Protein AF-A0A532EEV5-F1 (afdb_monomer)

Sequence (82 aa):
LDSLLSIVQMPRGIPVATVAIGGAENAAILAAQILGLRSAAIRQRVEQFRANQTQSVLDSQDDARLSPPLRMGRSSRASRRS

Foldseek 3Di:
DVVQCVQCPDDPPDDDDDDDDVVVVVVVLVVLVVVCVVDVVSVVVSVVVVVVVVVVVVVVVVVVVPDDPDPPDPPPPDDDDD

pLDDT: mean 83.51, std 15.64, range [52.34, 98.0]

Secondary structure (DSSP, 8-state):
-HHHHHHH-PPTT-------TT-HHHHHHHHHHHHHTT-HHHHHHHHHHHHHHHHHHHHHHHHHHHSPP-------------

Structure (mmCIF, N/CA/C/O backbone):
data_AF-A0A532EEV5-F1
#
_entry.id   AF-A0A532EEV5-F1
#
loop_
_atom_site.group_PDB
_atom_site.id
_atom_site.type_symbol
_atom_site.label_atom_id
_atom_site.label_alt_id
_atom_site.label_comp_id
_atom_site.label_asym_id
_atom_site.label_entity_id
_atom_site.label_seq_id
_atom_site.pdbx_PDB_ins_code
_atom_site.Cartn_x
_atom_site.Cartn_y
_atom_site.Cartn_z
_atom_site.occupancy
_atom_site.B_iso_or_equiv
_atom_site.auth_seq_id
_atom_site.auth_comp_id
_atom_site.auth_asym_id
_atom_site.auth_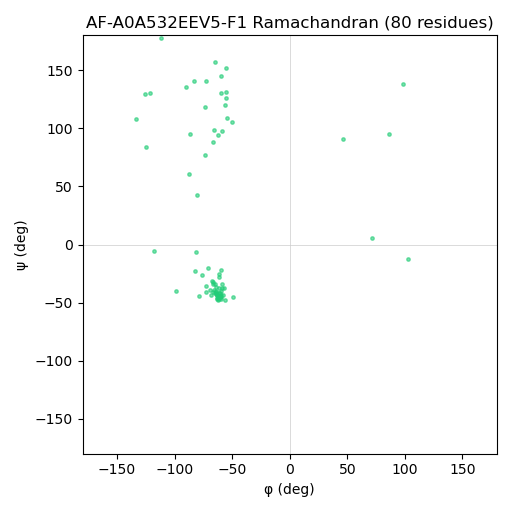atom_id
_atom_site.pdbx_PDB_model_num
ATOM 1 N N . LEU A 1 1 ? 17.673 4.553 -6.968 1.00 75.88 1 LEU A N 1
ATOM 2 C CA . LEU A 1 1 ? 17.108 5.309 -8.111 1.00 75.88 1 LEU A CA 1
ATOM 3 C C . LEU A 1 1 ? 16.905 4.405 -9.320 1.00 75.88 1 LEU A C 1
ATOM 5 O O . LEU A 1 1 ? 15.806 4.395 -9.851 1.00 75.88 1 LEU A O 1
ATOM 9 N N . ASP A 1 2 ?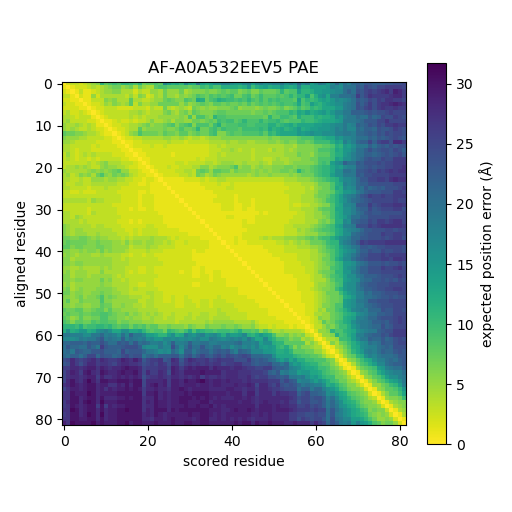 17.914 3.617 -9.692 1.00 83.62 2 ASP A N 1
ATOM 10 C CA . ASP A 1 2 ? 17.849 2.646 -10.796 1.00 83.62 2 ASP A CA 1
ATOM 11 C C . ASP A 1 2 ? 16.606 1.735 -10.733 1.00 83.62 2 ASP A C 1
ATOM 13 O O . ASP A 1 2 ? 15.829 1.656 -11.677 1.00 83.62 2 ASP A O 1
ATOM 17 N N . SER A 1 3 ? 16.302 1.203 -9.544 1.00 81.25 3 SER A N 1
ATOM 18 C CA . SER A 1 3 ? 15.101 0.390 -9.304 1.00 81.25 3 SER A CA 1
ATOM 19 C C . SER A 1 3 ? 13.772 1.116 -9.549 1.00 81.25 3 SER A C 1
ATOM 21 O O . SER A 1 3 ? 12.779 0.473 -9.849 1.00 81.25 3 SER A O 1
ATOM 23 N N . LEU A 1 4 ? 13.709 2.441 -9.390 1.00 82.38 4 LEU A N 1
ATOM 24 C CA . LEU A 1 4 ? 12.483 3.196 -9.664 1.00 82.38 4 LEU A CA 1
ATOM 25 C C . LEU A 1 4 ? 12.325 3.411 -11.168 1.00 82.38 4 LEU A C 1
ATOM 27 O O . LEU A 1 4 ? 11.235 3.220 -11.703 1.00 82.38 4 LEU A O 1
ATOM 31 N N . LEU A 1 5 ? 13.414 3.787 -11.843 1.00 83.06 5 LEU A N 1
ATOM 32 C CA . LEU A 1 5 ? 13.413 4.050 -13.280 1.00 83.06 5 LEU A CA 1
ATOM 33 C C . LEU A 1 5 ? 13.156 2.778 -14.096 1.00 83.06 5 LEU A C 1
ATOM 35 O O . LEU A 1 5 ? 12.466 2.856 -15.108 1.00 83.06 5 LEU A O 1
ATOM 39 N N . SER A 1 6 ? 13.623 1.614 -13.637 1.00 84.19 6 SER A N 1
ATOM 40 C CA . SER A 1 6 ? 13.343 0.330 -14.292 1.00 84.19 6 SER A CA 1
ATOM 41 C C . SER A 1 6 ? 11.890 -0.144 -14.147 1.00 84.19 6 SER A C 1
ATOM 43 O O . SER A 1 6 ? 11.440 -0.946 -14.959 1.00 84.19 6 SER A O 1
ATOM 45 N N . ILE A 1 7 ? 11.141 0.364 -13.158 1.00 81.50 7 ILE A N 1
ATOM 46 C CA . ILE A 1 7 ? 9.740 -0.017 -12.902 1.00 81.50 7 ILE A CA 1
ATOM 47 C C . ILE A 1 7 ? 8.754 1.005 -13.487 1.00 81.50 7 ILE A C 1
ATOM 49 O O . ILE A 1 7 ? 7.712 0.628 -14.015 1.00 81.50 7 ILE A O 1
ATOM 53 N N . VAL A 1 8 ? 9.043 2.307 -13.381 1.00 82.75 8 VAL A N 1
ATOM 54 C CA . VAL A 1 8 ? 8.091 3.369 -13.760 1.00 82.75 8 VAL A CA 1
ATOM 55 C C . VAL A 1 8 ? 8.075 3.666 -15.262 1.00 82.75 8 VAL A C 1
ATOM 57 O O . VAL A 1 8 ? 7.082 4.178 -15.774 1.00 82.75 8 VAL A O 1
ATOM 60 N N . GLN A 1 9 ? 9.150 3.347 -15.988 1.00 86.94 9 GLN A N 1
ATOM 61 C CA . GLN A 1 9 ? 9.271 3.655 -17.416 1.00 86.94 9 GLN A CA 1
ATOM 62 C C . GLN A 1 9 ? 8.686 2.554 -18.304 1.00 86.94 9 GLN A C 1
ATOM 64 O O . GLN A 1 9 ? 9.381 1.949 -19.119 1.00 86.94 9 GLN A O 1
ATOM 69 N N . MET A 1 10 ? 7.390 2.294 -18.150 1.00 91.44 10 MET A N 1
ATOM 70 C CA . MET A 1 10 ? 6.699 1.297 -18.964 1.00 91.44 10 MET A CA 1
ATOM 71 C C . MET A 1 10 ? 6.249 1.864 -20.319 1.00 91.44 10 MET A C 1
ATOM 73 O O . MET A 1 10 ? 5.788 3.009 -20.390 1.00 91.44 10 MET A O 1
ATOM 77 N N . PRO A 1 11 ? 6.351 1.080 -21.412 1.00 86.81 11 PRO A N 1
ATOM 78 C CA . PRO A 1 11 ? 5.883 1.497 -22.727 1.00 86.81 11 PRO A CA 1
ATOM 79 C C . PRO A 1 11 ? 4.360 1.676 -22.748 1.00 86.81 11 PRO A C 1
ATOM 81 O O . PRO A 1 11 ? 3.613 1.094 -21.954 1.00 86.81 11 PRO A O 1
ATOM 84 N N . ARG A 1 12 ? 3.879 2.477 -23.705 1.00 88.00 12 ARG A N 1
ATOM 85 C CA . ARG A 1 12 ? 2.442 2.721 -23.885 1.00 88.00 12 ARG A CA 1
ATOM 86 C C . ARG A 1 12 ? 1.685 1.398 -24.058 1.00 88.00 12 ARG A C 1
ATOM 88 O O . ARG A 1 12 ? 2.071 0.569 -24.874 1.00 88.00 12 ARG A O 1
ATOM 95 N N . GLY A 1 13 ? 0.593 1.240 -23.308 1.00 91.00 13 GLY A N 1
ATOM 96 C CA . GLY A 1 13 ? -0.276 0.056 -23.341 1.00 91.00 13 GLY A CA 1
ATOM 97 C C . GLY A 1 13 ? -0.085 -0.923 -22.179 1.00 91.00 13 GLY A C 1
ATOM 98 O O . GLY A 1 13 ? -0.949 -1.770 -21.979 1.00 91.00 13 GLY A O 1
ATOM 99 N N . ILE A 1 14 ? 0.979 -0.789 -21.378 1.00 91.75 14 ILE A N 1
ATOM 100 C CA . ILE A 1 14 ? 1.234 -1.662 -20.221 1.00 91.75 14 ILE A CA 1
ATOM 101 C C . ILE A 1 14 ? 1.402 -0.795 -18.965 1.00 91.75 14 ILE A C 1
ATOM 103 O O . ILE A 1 14 ? 2.521 -0.429 -18.611 1.00 91.75 14 ILE A O 1
ATOM 107 N N . PRO A 1 15 ? 0.305 -0.397 -18.301 1.00 90.06 15 PRO A N 1
ATOM 108 C CA . PRO A 1 15 ? 0.392 0.446 -17.117 1.00 90.06 15 PRO A CA 1
ATOM 109 C C . PRO A 1 15 ? 0.927 -0.338 -15.911 1.00 90.06 15 PRO A C 1
ATOM 111 O O . PRO A 1 15 ? 0.533 -1.479 -15.674 1.00 90.06 15 PRO A O 1
ATOM 114 N N . VAL A 1 16 ? 1.775 0.310 -15.109 1.00 92.88 16 VAL A N 1
ATOM 115 C CA . VAL A 1 16 ? 2.241 -0.195 -13.810 1.00 92.88 16 VAL A CA 1
ATOM 116 C C . VAL A 1 16 ? 1.967 0.862 -12.748 1.00 92.88 16 VAL A C 1
ATOM 118 O O . VAL A 1 16 ? 2.300 2.034 -12.918 1.00 92.88 16 VAL A O 1
ATOM 121 N N . ALA A 1 17 ? 1.333 0.451 -11.652 1.00 92.81 17 ALA A N 1
ATOM 122 C CA . ALA A 1 17 ? 1.073 1.328 -10.520 1.00 92.81 17 ALA A CA 1
ATOM 123 C C . ALA A 1 17 ? 2.283 1.328 -9.574 1.00 92.81 17 ALA A C 1
ATOM 125 O O . ALA A 1 17 ? 2.432 0.446 -8.729 1.00 92.81 17 ALA A O 1
ATOM 126 N N . THR A 1 18 ? 3.164 2.310 -9.745 1.00 92.50 18 THR A N 1
ATOM 127 C CA . THR A 1 18 ? 4.402 2.441 -8.966 1.00 92.50 18 THR A CA 1
ATOM 128 C C . THR A 1 18 ? 4.170 3.276 -7.707 1.00 92.50 18 THR A C 1
ATOM 130 O O . THR A 1 18 ? 3.545 4.333 -7.758 1.00 92.50 18 THR A O 1
ATOM 133 N N . VAL A 1 19 ? 4.705 2.820 -6.573 1.00 94.00 19 VAL A N 1
ATOM 134 C CA . VAL A 1 19 ? 4.704 3.555 -5.295 1.00 94.00 19 VAL A CA 1
ATOM 135 C C . VAL A 1 19 ? 6.124 3.995 -4.915 1.00 94.00 19 VAL A C 1
ATOM 137 O O . VAL A 1 19 ? 7.084 3.709 -5.629 1.00 94.00 19 VAL A O 1
ATOM 140 N N . ALA A 1 20 ? 6.270 4.711 -3.797 1.00 92.50 20 ALA A N 1
ATOM 141 C CA . ALA A 1 20 ? 7.566 5.178 -3.304 1.00 92.50 20 ALA A CA 1
ATOM 142 C C . ALA A 1 20 ? 8.589 4.034 -3.115 1.00 92.50 20 ALA A C 1
ATOM 144 O O . ALA A 1 20 ? 8.223 2.895 -2.819 1.00 92.50 20 ALA A O 1
ATOM 145 N N . ILE A 1 21 ? 9.884 4.349 -3.231 1.00 89.75 21 ILE A N 1
ATOM 146 C CA . ILE A 1 21 ? 10.977 3.407 -2.930 1.00 89.75 21 ILE A CA 1
ATOM 147 C C . ILE A 1 21 ? 10.865 2.969 -1.463 1.00 89.75 21 ILE A C 1
ATOM 149 O O . ILE A 1 21 ? 10.719 3.810 -0.582 1.00 89.75 21 ILE A O 1
ATOM 153 N N . GLY A 1 22 ? 10.905 1.658 -1.202 1.00 88.75 22 GLY A N 1
ATOM 154 C CA . GLY A 1 22 ? 10.661 1.105 0.138 1.00 88.75 22 GLY A CA 1
ATOM 155 C C . GLY A 1 22 ? 9.198 1.189 0.601 1.00 88.75 22 GLY A C 1
ATOM 156 O O . GLY A 1 22 ? 8.887 0.815 1.725 1.00 88.75 22 GLY A O 1
ATOM 157 N N . GLY A 1 23 ? 8.276 1.639 -0.254 1.00 90.38 23 GLY A N 1
ATOM 158 C CA . GLY A 1 23 ? 6.865 1.857 0.062 1.00 90.38 23 GLY A CA 1
ATOM 159 C C . GLY A 1 23 ? 6.006 0.593 0.045 1.00 90.38 23 GLY A C 1
ATOM 160 O O . GLY A 1 23 ? 4.897 0.636 -0.482 1.00 90.38 23 GLY A O 1
ATOM 161 N N . ALA A 1 24 ? 6.487 -0.526 0.593 1.00 92.88 24 ALA A N 1
ATOM 162 C CA . ALA A 1 24 ? 5.745 -1.792 0.609 1.00 92.88 24 ALA A CA 1
ATOM 163 C C . ALA A 1 24 ? 4.372 -1.658 1.294 1.00 92.88 24 ALA A C 1
ATOM 165 O O . ALA A 1 24 ? 3.380 -2.202 0.812 1.00 92.88 24 ALA A O 1
ATOM 166 N N . GLU A 1 25 ? 4.291 -0.864 2.363 1.00 94.94 25 GLU A N 1
ATOM 167 C CA . GLU A 1 25 ? 3.027 -0.548 3.035 1.00 94.94 25 GLU A CA 1
ATOM 168 C C . GLU A 1 25 ? 2.059 0.198 2.103 1.00 94.94 25 GLU A C 1
ATOM 170 O O . GLU A 1 25 ? 0.900 -0.190 1.962 1.00 94.94 25 GLU A O 1
ATOM 175 N N . ASN A 1 26 ? 2.550 1.198 1.365 1.00 94.25 26 ASN A N 1
ATOM 176 C CA . ASN A 1 26 ? 1.747 1.922 0.377 1.00 94.25 26 ASN A CA 1
ATOM 177 C C . ASN A 1 26 ? 1.286 1.012 -0.771 1.00 94.25 26 ASN A C 1
ATOM 179 O O . ASN A 1 26 ? 0.155 1.148 -1.236 1.00 94.25 26 ASN A O 1
ATOM 183 N N . ALA A 1 27 ? 2.120 0.062 -1.206 1.00 96.50 27 ALA A N 1
ATOM 184 C CA . ALA A 1 27 ? 1.724 -0.943 -2.192 1.00 96.50 27 ALA A CA 1
ATOM 185 C C . ALA A 1 27 ? 0.592 -1.838 -1.660 1.00 96.50 27 ALA A C 1
ATOM 187 O O . ALA A 1 27 ? -0.389 -2.074 -2.366 1.00 96.50 27 ALA A O 1
ATOM 188 N N . ALA A 1 28 ? 0.685 -2.286 -0.404 1.00 96.12 28 ALA A N 1
ATOM 189 C CA . ALA A 1 28 ? -0.356 -3.086 0.236 1.00 96.12 28 ALA A CA 1
ATOM 190 C C . ALA A 1 28 ? -1.672 -2.303 0.383 1.00 96.12 28 ALA A C 1
ATOM 192 O O . ALA A 1 28 ? -2.741 -2.830 0.074 1.00 96.12 28 ALA A O 1
ATOM 193 N N . ILE A 1 29 ? -1.609 -1.029 0.782 1.00 96.69 29 ILE A N 1
ATOM 194 C CA . ILE A 1 29 ? -2.783 -0.152 0.892 1.00 96.69 29 ILE A CA 1
ATOM 195 C C . ILE A 1 29 ? -3.408 0.113 -0.486 1.00 96.69 29 ILE A C 1
ATOM 197 O O . ILE A 1 29 ? -4.634 0.138 -0.614 1.00 96.69 29 ILE A O 1
ATOM 201 N N . LEU A 1 30 ? -2.600 0.295 -1.534 1.00 97.06 30 LEU A N 1
ATOM 202 C CA . LEU A 1 30 ? -3.092 0.434 -2.906 1.00 97.06 30 LEU A CA 1
ATOM 203 C C . LEU A 1 30 ? -3.804 -0.843 -3.377 1.00 97.06 30 LEU A C 1
ATOM 205 O O . LEU A 1 30 ? -4.918 -0.771 -3.895 1.00 97.06 30 LEU A O 1
ATOM 209 N N . ALA A 1 31 ? -3.210 -2.012 -3.136 1.00 97.06 31 ALA A N 1
ATOM 210 C CA . ALA A 1 31 ? -3.835 -3.295 -3.444 1.00 97.06 31 ALA A CA 1
ATOM 211 C C . ALA A 1 31 ? -5.152 -3.483 -2.672 1.00 97.06 31 ALA A C 1
ATOM 213 O O . ALA A 1 31 ? -6.165 -3.866 -3.257 1.00 97.06 31 ALA A O 1
ATOM 214 N N . ALA A 1 32 ? -5.177 -3.146 -1.379 1.00 97.19 32 ALA A N 1
ATOM 215 C CA . ALA A 1 32 ? -6.381 -3.208 -0.556 1.00 97.19 32 ALA A CA 1
ATOM 216 C C . ALA A 1 32 ? -7.494 -2.285 -1.079 1.00 97.19 32 ALA A C 1
ATOM 218 O O . ALA A 1 32 ? -8.658 -2.678 -1.077 1.00 97.19 32 ALA A O 1
ATOM 219 N N . GLN A 1 33 ? -7.160 -1.093 -1.584 1.00 96.94 33 GLN A N 1
ATOM 220 C CA . GLN A 1 33 ? -8.135 -0.201 -2.221 1.00 96.94 33 GLN A CA 1
ATOM 221 C C . GLN A 1 33 ? -8.743 -0.814 -3.488 1.00 96.94 33 GLN A C 1
ATOM 223 O O . GLN A 1 33 ? -9.958 -0.753 -3.666 1.00 96.94 33 GLN A O 1
ATOM 228 N N . ILE A 1 34 ? -7.925 -1.452 -4.332 1.00 97.88 34 ILE A N 1
ATOM 229 C CA . ILE A 1 34 ? -8.401 -2.145 -5.539 1.00 97.88 34 ILE A CA 1
ATOM 230 C C . ILE A 1 34 ? -9.320 -3.315 -5.155 1.00 97.88 34 ILE A C 1
ATOM 232 O O . ILE A 1 34 ? -10.419 -3.443 -5.692 1.00 97.88 34 ILE A O 1
ATOM 236 N N . LEU A 1 35 ? -8.917 -4.140 -4.184 1.00 97.75 35 LEU A N 1
ATOM 237 C CA . LEU A 1 35 ? -9.729 -5.259 -3.690 1.00 97.75 35 LEU A CA 1
ATOM 238 C C . LEU A 1 35 ? -11.022 -4.788 -3.003 1.00 97.75 35 LEU A C 1
ATOM 240 O O . LEU A 1 35 ? -12.066 -5.435 -3.119 1.00 97.75 35 LEU A O 1
ATOM 244 N N . GLY A 1 36 ? -10.982 -3.637 -2.330 1.00 97.69 36 GLY A N 1
ATOM 245 C CA . GLY A 1 36 ? -12.129 -3.006 -1.679 1.00 97.69 36 GLY A CA 1
ATOM 246 C C . GLY A 1 36 ? -13.271 -2.658 -2.638 1.00 97.69 36 GLY A C 1
ATOM 247 O O . GLY A 1 36 ? -14.422 -2.607 -2.209 1.00 97.69 36 GLY A O 1
ATOM 248 N N . LEU A 1 37 ? -13.000 -2.520 -3.943 1.00 97.38 37 LEU A N 1
ATOM 249 C CA . LEU A 1 37 ? -14.038 -2.333 -4.968 1.00 97.38 37 LEU A CA 1
ATOM 250 C C . LEU A 1 37 ? -15.006 -3.522 -5.057 1.00 97.38 37 LEU A C 1
ATOM 252 O O . LEU A 1 37 ? -16.140 -3.366 -5.507 1.00 97.38 37 LEU A O 1
ATOM 256 N N . ARG A 1 38 ? -14.561 -4.717 -4.653 1.00 97.69 38 ARG A N 1
ATOM 257 C CA . ARG A 1 38 ? -15.352 -5.956 -4.694 1.00 97.69 38 ARG A CA 1
ATOM 258 C C . ARG A 1 38 ? -15.601 -6.568 -3.317 1.00 97.69 38 ARG A C 1
ATOM 260 O O . ARG A 1 38 ? -16.352 -7.530 -3.219 1.00 97.69 38 ARG A O 1
ATOM 267 N N . SER A 1 39 ? -15.012 -6.013 -2.258 1.00 97.81 39 SER A N 1
ATOM 268 C CA . SER A 1 39 ? -15.159 -6.509 -0.890 1.00 97.81 39 SER A CA 1
ATOM 269 C C . SER A 1 39 ? -15.451 -5.370 0.081 1.00 97.81 39 SER A C 1
ATOM 271 O O . SER A 1 39 ? -14.565 -4.590 0.439 1.00 97.81 39 SER A O 1
ATOM 273 N N . ALA A 1 40 ? -16.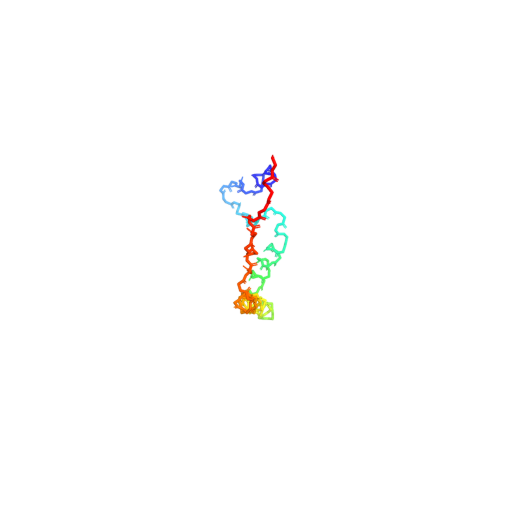698 -5.314 0.560 1.00 97.31 40 ALA A N 1
ATOM 274 C CA . ALA A 1 40 ? -17.136 -4.319 1.538 1.00 97.31 40 ALA A CA 1
ATOM 275 C C . ALA A 1 40 ? -16.319 -4.384 2.840 1.00 97.31 40 ALA A C 1
ATOM 277 O O . ALA A 1 40 ? -15.951 -3.348 3.386 1.00 97.31 40 ALA A O 1
ATOM 278 N N . ALA A 1 41 ? -15.954 -5.590 3.289 1.00 97.88 41 ALA A N 1
ATOM 279 C CA . ALA A 1 41 ? -15.147 -5.778 4.493 1.00 97.88 41 ALA A CA 1
ATOM 280 C C . ALA A 1 41 ? -13.733 -5.185 4.354 1.00 97.88 41 ALA A C 1
ATOM 282 O O . ALA A 1 41 ? -13.222 -4.570 5.288 1.00 97.88 41 ALA A O 1
ATOM 283 N N . ILE A 1 42 ? -13.089 -5.341 3.189 1.00 97.62 42 ILE A N 1
ATOM 284 C CA . ILE A 1 42 ? -11.772 -4.732 2.936 1.00 97.62 42 ILE A CA 1
ATOM 285 C C . ILE A 1 42 ? -11.908 -3.213 2.852 1.00 97.62 42 ILE A C 1
ATOM 287 O O . ILE A 1 42 ? -11.116 -2.499 3.464 1.00 97.62 42 ILE A O 1
ATOM 291 N N . ARG A 1 43 ? -12.937 -2.714 2.156 1.00 97.94 43 ARG A N 1
ATOM 292 C CA . ARG A 1 43 ? -13.201 -1.276 2.046 1.00 97.94 43 ARG A CA 1
ATOM 293 C C . ARG A 1 43 ? -13.351 -0.617 3.419 1.00 97.94 43 ARG A C 1
ATOM 295 O O . ARG A 1 43 ? -12.672 0.369 3.681 1.00 97.94 43 ARG A O 1
ATOM 302 N N . GLN A 1 44 ? -14.150 -1.206 4.308 1.00 98.00 44 GLN A N 1
ATOM 303 C CA . GLN A 1 44 ? -14.327 -0.708 5.676 1.00 98.00 44 GLN A CA 1
ATOM 304 C C . GLN A 1 44 ? -13.012 -0.676 6.463 1.00 98.00 44 GLN A C 1
ATOM 306 O O . GLN A 1 44 ? -12.743 0.285 7.175 1.00 98.00 44 GLN A O 1
ATOM 311 N N . ARG A 1 45 ? -12.150 -1.690 6.311 1.00 97.44 45 ARG A N 1
ATOM 312 C CA . ARG A 1 45 ? -10.826 -1.692 6.959 1.00 97.44 45 ARG A CA 1
ATOM 313 C C . ARG A 1 45 ? -9.928 -0.570 6.443 1.00 97.44 45 ARG A C 1
ATOM 315 O O . ARG A 1 45 ? -9.232 0.053 7.238 1.00 97.44 45 ARG A O 1
ATOM 322 N N . VAL A 1 46 ? -9.953 -0.293 5.139 1.00 97.12 46 VAL A N 1
ATOM 323 C CA . VAL A 1 46 ? -9.197 0.824 4.545 1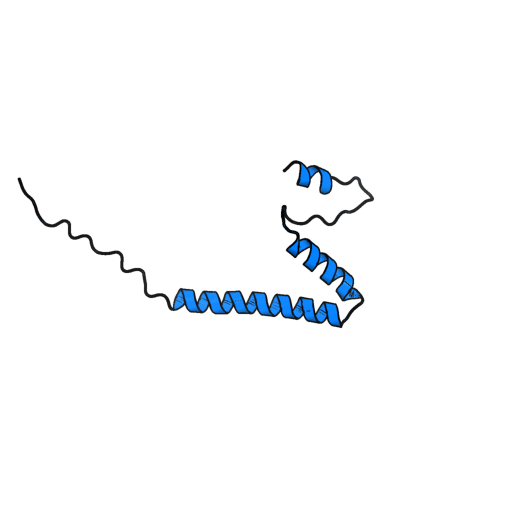.00 97.12 46 VAL A CA 1
ATOM 324 C C . VAL A 1 46 ? -9.736 2.176 5.028 1.00 97.12 46 VAL A C 1
ATOM 326 O O . VAL A 1 46 ? -8.950 3.069 5.341 1.00 97.12 46 VAL A O 1
ATOM 329 N N . GLU A 1 47 ? -11.057 2.334 5.127 1.00 97.31 47 GLU A N 1
ATOM 330 C CA . GLU A 1 47 ? -11.695 3.537 5.682 1.00 97.31 47 GLU A CA 1
ATOM 331 C C . GLU A 1 47 ? -11.300 3.746 7.154 1.00 97.31 47 GLU A C 1
ATOM 333 O O . GLU A 1 47 ? -10.853 4.833 7.522 1.00 97.31 47 GLU A O 1
ATOM 338 N N . GLN A 1 48 ? -11.361 2.690 7.971 1.00 97.44 48 GLN A N 1
ATOM 339 C CA . GLN A 1 48 ? -10.945 2.739 9.374 1.00 97.44 48 GLN A CA 1
ATOM 340 C C . GLN A 1 48 ? -9.464 3.091 9.521 1.00 97.44 48 GLN A C 1
ATOM 342 O O . GLN A 1 48 ? -9.099 3.898 10.371 1.00 97.44 48 GLN A O 1
ATOM 347 N N . PHE A 1 49 ? -8.602 2.518 8.680 1.00 96.50 49 PHE A N 1
ATOM 348 C CA . PHE A 1 49 ? -7.177 2.835 8.678 1.00 96.50 49 PHE A CA 1
ATOM 349 C C . PHE A 1 49 ? -6.928 4.334 8.441 1.00 96.50 49 PHE A C 1
ATOM 351 O O . PHE A 1 49 ? -6.147 4.949 9.167 1.00 96.50 49 PHE A O 1
ATOM 358 N N . ARG A 1 50 ? -7.643 4.952 7.489 1.00 94.44 50 ARG A N 1
ATOM 359 C CA . ARG A 1 50 ? -7.560 6.403 7.234 1.00 94.44 50 ARG A CA 1
ATOM 360 C C . ARG A 1 50 ? -8.074 7.235 8.409 1.00 94.44 50 ARG A C 1
ATOM 362 O O . ARG A 1 50 ? -7.457 8.244 8.753 1.00 94.44 50 ARG A O 1
ATOM 369 N N . ALA A 1 51 ? -9.181 6.821 9.027 1.00 96.25 51 ALA A N 1
ATOM 370 C CA . ALA A 1 51 ? -9.720 7.491 10.209 1.00 96.25 51 ALA A CA 1
ATOM 371 C C . ALA A 1 51 ? -8.714 7.464 11.371 1.00 96.25 51 ALA A C 1
ATOM 373 O O . ALA A 1 51 ? -8.433 8.502 11.964 1.00 96.25 51 ALA A O 1
ATOM 374 N N . ASN A 1 52 ? -8.092 6.308 11.622 1.00 95.31 52 ASN A N 1
ATOM 375 C CA . ASN A 1 52 ? -7.081 6.148 12.666 1.00 95.31 52 ASN A CA 1
ATOM 376 C C . ASN A 1 52 ? -5.840 7.013 12.404 1.00 95.31 52 ASN A C 1
ATOM 378 O O . ASN A 1 52 ? -5.350 7.663 13.324 1.00 95.31 52 ASN A O 1
ATOM 382 N N . GLN A 1 53 ? -5.346 7.067 11.160 1.00 92.88 53 GLN A N 1
ATOM 383 C CA . GLN A 1 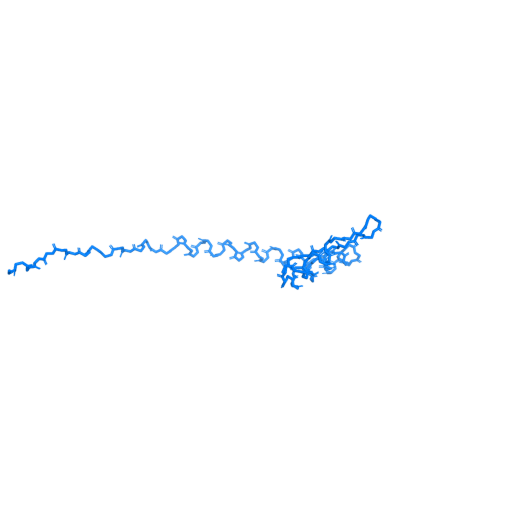53 ? -4.238 7.964 10.808 1.00 92.88 53 GLN A CA 1
ATOM 384 C C . GLN A 1 53 ? -4.596 9.430 11.063 1.00 92.88 53 GLN A C 1
ATOM 386 O O . GLN A 1 53 ? -3.807 10.158 11.660 1.00 92.88 53 GLN A O 1
ATOM 391 N N . THR A 1 54 ? -5.796 9.851 10.661 1.00 93.00 54 THR A N 1
ATOM 392 C CA . THR A 1 54 ? -6.272 11.223 10.894 1.00 93.00 54 THR A CA 1
ATOM 393 C C . THR A 1 54 ? -6.310 11.538 12.387 1.00 93.00 54 THR A C 1
ATOM 395 O O . THR A 1 54 ? -5.768 12.557 12.807 1.00 93.00 54 THR A O 1
ATOM 398 N N . GLN A 1 55 ? -6.875 10.632 13.192 1.00 93.56 55 GLN A N 1
ATOM 399 C CA . GLN A 1 55 ? -6.946 10.791 14.642 1.00 93.56 55 GLN A CA 1
ATOM 400 C C . GLN A 1 55 ? -5.551 10.884 15.272 1.00 93.56 55 GLN A C 1
ATOM 402 O O . GLN A 1 55 ? -5.296 11.804 16.037 1.00 93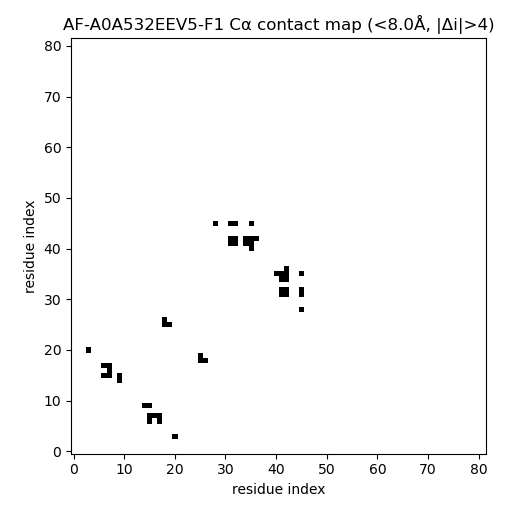.56 55 GLN A O 1
ATOM 407 N N . SER A 1 56 ? -4.613 10.023 14.863 1.00 91.62 56 SER A N 1
ATOM 408 C CA . SER A 1 56 ? -3.248 10.024 15.410 1.00 91.62 56 SER A CA 1
ATOM 409 C C . SER A 1 56 ? -2.512 11.357 15.221 1.00 91.62 56 SER A C 1
ATOM 411 O O . SER A 1 56 ? -1.734 11.773 16.080 1.00 91.62 56 SER A O 1
ATOM 413 N N . VAL A 1 57 ? -2.775 12.056 14.110 1.00 90.81 57 VAL A N 1
ATOM 414 C CA . VAL A 1 57 ? -2.193 13.376 13.840 1.00 90.81 57 VAL A CA 1
ATOM 415 C C . VAL A 1 57 ? -2.832 14.443 14.724 1.00 90.81 57 VAL A C 1
ATOM 417 O O . VAL A 1 57 ? -2.115 15.303 15.227 1.00 90.81 57 VAL A O 1
ATOM 420 N N . LEU A 1 58 ? -4.152 14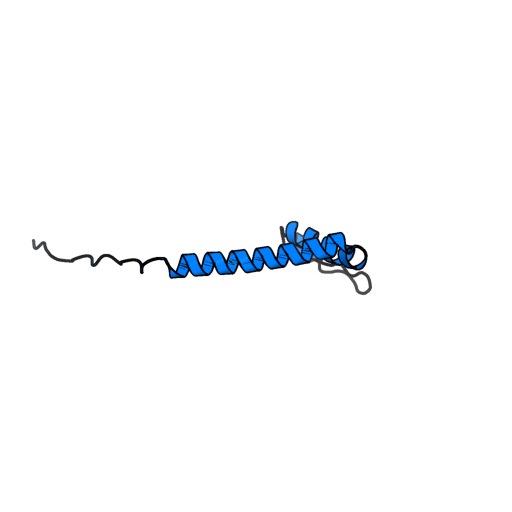.392 14.922 1.00 89.75 58 LEU A N 1
ATOM 421 C CA . LEU A 1 58 ? -4.865 15.326 15.798 1.00 89.75 58 LEU A CA 1
ATOM 422 C C . LEU A 1 58 ? -4.378 15.200 17.244 1.00 89.75 58 LEU A C 1
ATOM 424 O O . LEU A 1 58 ? -3.991 16.204 17.838 1.00 89.75 58 LEU A O 1
ATOM 428 N N . ASP A 1 59 ? -4.280 13.970 17.747 1.00 89.88 59 ASP A N 1
ATOM 429 C CA . ASP A 1 59 ? -3.802 13.687 19.103 1.00 89.88 59 ASP A CA 1
ATOM 430 C C . ASP A 1 59 ? -2.366 14.215 19.302 1.00 89.88 59 ASP A C 1
ATOM 432 O O . ASP A 1 59 ? -2.063 14.898 20.279 1.00 89.88 59 ASP A O 1
ATOM 436 N N . SER A 1 60 ? -1.492 14.004 18.309 1.00 82.12 60 SER A N 1
ATOM 437 C CA . SER A 1 60 ? -0.102 14.485 18.351 1.00 82.12 60 SER A CA 1
ATOM 438 C C . SER A 1 60 ? 0.015 16.018 18.300 1.00 82.12 60 SER A C 1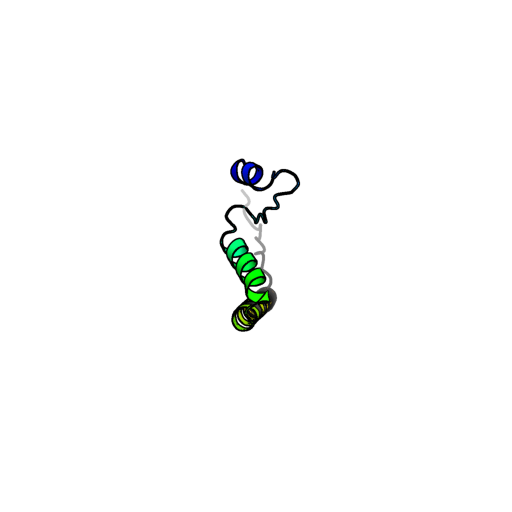
ATOM 440 O O . SER A 1 60 ? 0.960 16.592 18.846 1.00 82.12 60 SER A O 1
ATOM 442 N N . GLN A 1 61 ? -0.906 16.707 17.615 1.00 72.38 61 GLN A N 1
ATOM 443 C CA . GLN A 1 61 ? -0.918 18.173 17.558 1.00 72.38 61 GLN A CA 1
ATOM 444 C C . GLN A 1 61 ? -1.360 18.796 18.877 1.00 72.38 61 GLN A C 1
ATOM 446 O O . GLN A 1 61 ? -0.843 19.852 19.253 1.00 72.38 61 GLN A O 1
ATOM 451 N N . ASP A 1 62 ? -2.293 18.159 19.574 1.00 66.75 62 ASP A N 1
ATOM 452 C CA . ASP A 1 62 ? -2.729 18.623 20.884 1.00 66.75 62 ASP A CA 1
ATOM 453 C C . ASP A 1 62 ? -1.615 18.438 21.928 1.00 66.75 62 ASP A C 1
ATOM 455 O O . ASP A 1 62 ? -1.323 19.383 22.664 1.00 66.75 62 ASP A O 1
ATOM 459 N N . ASP A 1 63 ? -0.861 17.335 21.882 1.00 65.06 63 ASP A N 1
ATOM 460 C CA . ASP A 1 63 ? 0.347 17.145 22.704 1.00 65.06 63 ASP A CA 1
ATOM 461 C C . ASP A 1 63 ? 1.435 18.203 22.428 1.00 65.06 63 ASP A C 1
ATOM 463 O O . ASP A 1 63 ? 2.052 18.759 23.347 1.00 65.06 63 ASP A O 1
ATOM 467 N N . ALA A 1 64 ? 1.657 18.544 21.155 1.00 64.75 64 ALA A N 1
ATOM 468 C CA . ALA A 1 64 ? 2.636 19.560 20.769 1.00 64.75 64 ALA A CA 1
ATOM 469 C C . ALA A 1 64 ? 2.246 20.976 21.240 1.00 64.75 64 ALA A C 1
ATOM 471 O O . ALA A 1 64 ? 3.122 21.779 21.567 1.00 64.75 64 ALA A O 1
ATOM 472 N N . ARG A 1 65 ? 0.945 21.291 21.316 1.00 61.53 65 ARG A N 1
ATOM 473 C CA . ARG A 1 65 ? 0.434 22.571 21.851 1.00 61.53 65 ARG A CA 1
ATOM 474 C C . ARG A 1 65 ? 0.484 22.647 23.378 1.00 61.53 65 ARG A C 1
ATOM 476 O O . ARG A 1 65 ? 0.570 23.747 23.918 1.00 61.53 65 ARG A O 1
ATOM 483 N N . LEU A 1 66 ? 0.435 21.505 24.064 1.00 62.47 66 LEU A N 1
ATOM 484 C CA . LEU A 1 66 ? 0.520 21.404 25.526 1.00 62.47 66 LEU A CA 1
ATOM 485 C C . LEU A 1 66 ? 1.966 21.456 26.053 1.00 62.47 66 LEU A C 1
ATOM 487 O O . LEU A 1 66 ? 2.184 21.547 27.262 1.00 62.47 66 LEU A O 1
ATOM 491 N N . SER A 1 67 ? 2.961 21.444 25.164 1.00 57.06 67 SER A N 1
ATOM 492 C CA . SER A 1 67 ? 4.371 21.587 25.527 1.00 57.06 67 SER A CA 1
ATOM 493 C C . SER A 1 67 ? 4.681 23.043 25.926 1.00 57.06 67 SER A C 1
ATOM 495 O O . SER A 1 67 ? 4.536 23.940 25.090 1.00 57.06 67 SER A O 1
ATOM 497 N N . PRO A 1 68 ? 5.118 23.334 27.172 1.00 64.19 68 PRO A N 1
ATOM 498 C CA . PRO A 1 68 ? 5.478 24.696 27.562 1.00 64.19 68 PRO A CA 1
ATOM 499 C C . PRO A 1 68 ? 6.624 25.213 26.676 1.00 64.19 68 PRO A C 1
ATOM 501 O O . PRO A 1 68 ? 7.504 24.428 26.307 1.00 64.19 68 PRO A O 1
ATOM 504 N N . PRO A 1 69 ? 6.652 26.517 26.330 1.00 62.97 69 PRO A N 1
ATOM 505 C CA . PRO A 1 69 ? 7.696 27.062 25.474 1.00 62.97 69 PRO A CA 1
ATOM 506 C C . PRO A 1 69 ? 9.057 26.745 26.090 1.00 62.97 69 PRO A C 1
ATOM 508 O O . PRO A 1 69 ? 9.294 27.036 27.266 1.00 62.97 69 PRO A O 1
ATOM 511 N N . LEU A 1 70 ? 9.936 26.126 25.296 1.00 60.16 70 LEU A N 1
ATOM 512 C CA . LEU A 1 70 ? 11.309 25.815 25.680 1.00 60.16 70 LEU A CA 1
ATOM 513 C C . LEU A 1 70 ? 11.946 27.086 26.251 1.00 60.16 70 LEU A C 1
ATOM 515 O O . LEU A 1 70 ? 12.260 28.025 25.518 1.00 60.16 70 LEU A O 1
ATOM 519 N N . ARG A 1 71 ? 12.099 27.135 27.580 1.00 57.09 71 ARG A N 1
ATOM 520 C CA . ARG A 1 71 ? 12.736 28.243 28.289 1.00 57.09 71 ARG A CA 1
ATOM 521 C C . ARG A 1 71 ? 14.206 28.246 27.888 1.00 57.09 71 ARG A C 1
ATOM 523 O O . ARG A 1 71 ? 15.025 27.615 28.550 1.00 57.09 71 ARG A O 1
ATOM 530 N N . MET A 1 72 ? 14.539 28.942 26.798 1.00 58.12 72 MET A N 1
ATOM 531 C CA . MET A 1 72 ? 15.923 29.256 26.456 1.00 58.12 72 MET A CA 1
ATOM 532 C C . MET A 1 72 ? 16.537 29.950 27.671 1.00 58.12 72 MET A C 1
ATOM 534 O O . MET A 1 72 ? 16.156 31.062 28.044 1.00 58.12 72 MET A O 1
ATOM 538 N N . GLY A 1 73 ? 17.435 29.233 28.345 1.00 56.09 73 GLY A N 1
ATOM 539 C CA . GLY A 1 73 ? 18.137 29.721 29.516 1.00 56.09 73 GLY A CA 1
ATOM 540 C C . GLY A 1 73 ? 18.851 31.018 29.167 1.00 56.09 73 GLY A C 1
ATOM 541 O O . GLY A 1 73 ? 19.697 31.055 28.276 1.00 56.09 73 GLY A O 1
ATOM 542 N N . ARG A 1 74 ? 18.506 32.096 29.874 1.00 52.34 74 ARG A N 1
ATOM 543 C CA . ARG A 1 74 ? 19.272 33.342 29.859 1.00 52.34 74 ARG A CA 1
ATOM 544 C C . ARG A 1 74 ? 20.653 33.013 30.425 1.00 52.34 74 ARG A C 1
ATOM 546 O O . ARG A 1 74 ? 20.831 32.995 31.638 1.00 52.34 74 ARG A O 1
ATOM 553 N N . SER A 1 75 ? 21.614 32.714 29.554 1.00 55.88 75 SER A N 1
ATOM 554 C CA . SER A 1 75 ? 23.021 32.638 29.931 1.00 55.88 75 SER A CA 1
ATOM 555 C C . SER A 1 75 ? 23.466 34.040 30.335 1.00 55.88 75 SER A C 1
ATOM 557 O O . SER A 1 75 ? 23.761 34.889 29.493 1.00 55.88 75 SER A O 1
ATOM 559 N N . SER A 1 76 ? 23.488 34.283 31.641 1.00 56.22 76 SER A N 1
ATOM 560 C CA . SER A 1 76 ? 24.115 35.438 32.261 1.00 56.22 76 SER A CA 1
ATOM 561 C C . SER A 1 76 ? 25.606 35.455 31.913 1.00 56.22 76 SER A C 1
ATOM 563 O O . SER A 1 76 ? 26.414 34.800 32.568 1.00 56.22 76 SER A O 1
ATOM 565 N N . ARG A 1 77 ? 25.995 36.230 30.894 1.00 57.44 77 ARG A N 1
ATOM 566 C CA . ARG A 1 77 ? 27.374 36.722 30.766 1.00 57.44 77 ARG A CA 1
ATOM 567 C C . ARG A 1 77 ? 27.577 37.819 31.806 1.00 57.44 77 ARG A C 1
ATOM 569 O O . ARG A 1 77 ? 27.519 39.005 31.507 1.00 57.44 77 ARG A O 1
ATOM 576 N N . ALA A 1 78 ? 27.764 37.395 33.046 1.00 57.69 78 ALA A N 1
ATOM 577 C CA . ALA A 1 78 ? 28.323 38.213 34.099 1.00 57.69 78 ALA A CA 1
ATOM 578 C C . ALA A 1 78 ? 29.581 37.513 34.617 1.00 57.69 78 ALA A C 1
ATOM 580 O O . ALA A 1 78 ? 29.528 36.344 34.990 1.00 57.69 78 ALA A O 1
ATOM 581 N N . SER A 1 79 ? 30.660 38.291 34.707 1.00 57.03 79 SER A N 1
ATOM 582 C CA . SER A 1 79 ? 31.837 38.070 35.555 1.00 57.03 79 SER A CA 1
ATOM 583 C C . SER A 1 79 ? 33.087 37.437 34.928 1.00 57.03 79 SER A C 1
ATOM 585 O O . SER A 1 79 ? 33.022 36.425 34.237 1.00 57.03 79 SER A O 1
ATOM 587 N N . ARG A 1 80 ? 34.222 38.039 35.338 1.00 53.00 80 ARG A N 1
ATOM 588 C CA . ARG A 1 80 ? 35.657 37.788 35.064 1.00 53.00 80 ARG A CA 1
ATOM 589 C C . ARG A 1 80 ? 36.154 38.478 33.784 1.00 53.00 80 ARG A C 1
ATOM 591 O O . ARG A 1 80 ? 35.911 37.986 32.697 1.00 53.00 80 ARG A O 1
ATOM 598 N N . ARG A 1 81 ? 36.755 39.682 33.801 1.00 52.59 81 ARG A N 1
ATOM 599 C CA . ARG A 1 81 ? 37.766 40.278 34.713 1.00 52.59 81 ARG A CA 1
ATOM 600 C C . ARG A 1 81 ? 38.929 39.321 35.004 1.00 52.59 81 ARG A C 1
ATOM 602 O O . ARG A 1 81 ? 38.863 38.583 35.981 1.00 52.59 81 ARG A O 1
ATOM 609 N N . SER A 1 82 ? 39.966 39.406 34.172 1.00 52.59 82 SER A N 1
ATOM 610 C CA . SER A 1 82 ? 4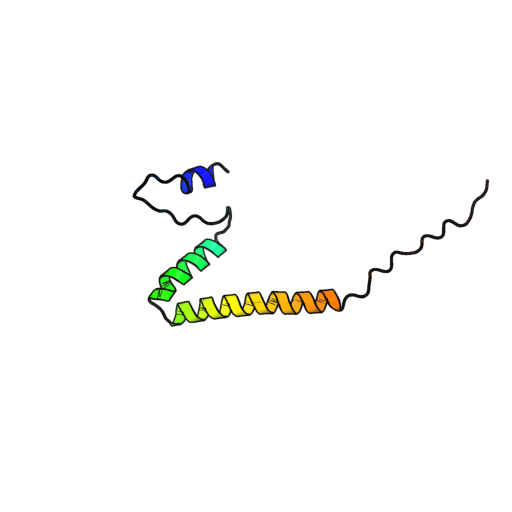1.382 39.559 34.550 1.00 52.59 82 SER A CA 1
ATOM 611 C C . SER A 1 82 ? 42.165 39.951 33.306 1.00 52.59 82 SER A C 1
ATOM 613 O O . SER A 1 82 ? 42.069 39.169 32.333 1.00 52.59 82 SER A O 1
#

Mean predicted aligned error: 11.45 Å

Solvent-accessible surface area (backbone atoms only — not comparable to full-atom values): 5286 Å² total; per-residue (Å²): 108,68,74,52,57,75,59,66,71,55,61,94,94,53,89,70,94,76,68,61,90,90,30,60,68,59,47,52,53,52,51,44,56,62,52,21,78,80,29,69,73,49,34,53,51,55,52,48,51,53,51,50,54,55,48,55,52,53,58,52,51,53,54,61,69,69,51,75,79,82,76,76,73,82,79,74,91,70,87,80,90,131

Radius of gyration: 24.69 Å; Cα contacts (8 Å, |Δi|>4): 25; chains: 1; bounding box: 58×47×59 Å